Protein AF-A0A7V2WEA7-F1 (afdb_monomer)

Sequence (111 aa):
INCVVFKNKEEKEAQEVARFCRENGLQIRFIHQMNLETGEFSVVDGGEGGDCKNCNRLRLTANGEIRPCLFNDLSYSTKNRPVDEAFQLALQNKPKAGTRSLSGKFYGIGG

Radius of gyration: 16.23 Å; Cα contacts (8 Å, |Δi|>4): 179; chains: 1; bounding box: 39×24×43 Å

Nearest PDB structures (foldseek):
  2yzk-assembly2_D  TM=5.670E-01  e=1.397E+00  Aeropyrum pernix
  8fux-assembly1_A  TM=5.044E-01  e=1.006E+00  Escherichia coli
  8fux-assembly2_B  TM=5.131E-01  e=1.491E+00  Escherichia coli

Structure (mmCIF, N/CA/C/O backbone):
data_AF-A0A7V2WEA7-F1
#
_entry.id   AF-A0A7V2WEA7-F1
#
loop_
_atom_site.group_PDB
_atom_site.id
_atom_site.type_symbol
_atom_site.label_atom_id
_atom_site.label_alt_id
_atom_site.label_comp_id
_atom_site.label_asym_id
_atom_site.label_entity_id
_atom_site.label_seq_id
_atom_site.pdbx_PDB_ins_code
_atom_site.Cartn_x
_atom_site.Cartn_y
_atom_site.Cartn_z
_atom_site.occupancy
_atom_site.B_iso_or_equiv
_atom_site.auth_seq_id
_atom_site.auth_comp_id
_atom_site.auth_asym_id
_atom_site.auth_atom_id
_atom_site.pdbx_PDB_model_num
ATOM 1 N N . ILE A 1 1 ? -17.041 1.310 2.857 1.00 95.12 1 ILE A N 1
ATOM 2 C CA . ILE A 1 1 ? -16.386 2.558 3.306 1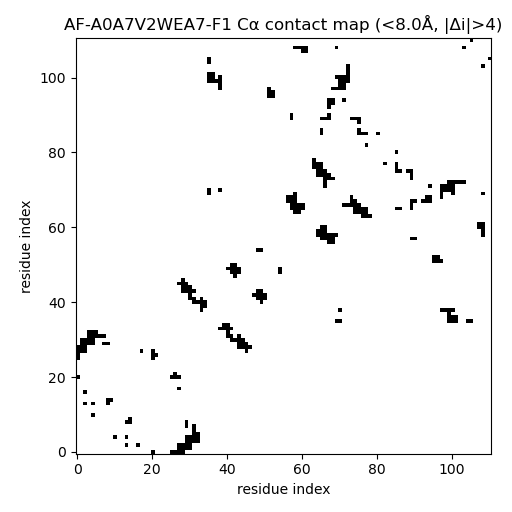.00 95.12 1 ILE A CA 1
ATOM 3 C C . ILE A 1 1 ? -15.004 2.230 3.849 1.00 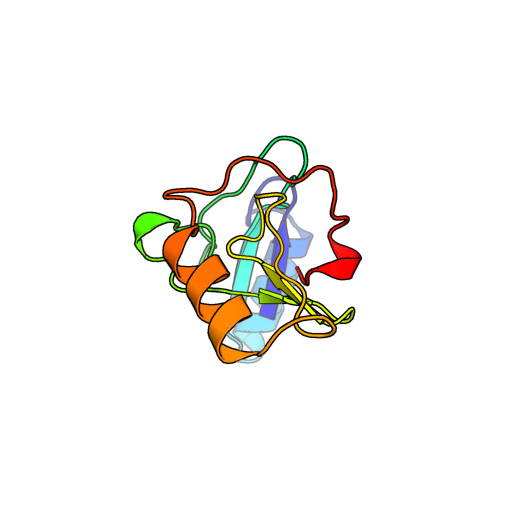95.12 1 ILE A C 1
ATOM 5 O O . ILE A 1 1 ? -14.870 1.262 4.589 1.00 95.12 1 ILE A O 1
ATOM 9 N N . ASN A 1 2 ? -13.992 3.002 3.451 1.00 95.12 2 ASN A N 1
ATOM 10 C CA . ASN A 1 2 ? -12.647 2.957 4.025 1.00 95.12 2 ASN A CA 1
ATOM 11 C C . ASN A 1 2 ? -12.503 4.120 5.001 1.00 95.12 2 ASN A C 1
ATOM 13 O O . ASN A 1 2 ? -12.664 5.265 4.590 1.00 95.12 2 ASN A O 1
ATOM 17 N N . CYS A 1 3 ? -12.217 3.828 6.263 1.00 96.44 3 CYS A N 1
ATOM 18 C CA . CYS A 1 3 ? -11.990 4.827 7.296 1.00 96.44 3 CYS A CA 1
ATOM 19 C C . CYS A 1 3 ? -10.537 4.726 7.755 1.00 96.44 3 CYS A C 1
ATOM 21 O O . CYS A 1 3 ? -10.112 3.671 8.225 1.00 96.44 3 CYS A O 1
ATOM 23 N N . VAL A 1 4 ? -9.768 5.797 7.566 1.00 95.00 4 VAL A N 1
ATOM 24 C CA . VAL A 1 4 ? -8.394 5.855 8.068 1.00 95.00 4 VAL A CA 1
ATOM 25 C C . VAL A 1 4 ? -8.431 6.258 9.538 1.00 95.00 4 VAL A C 1
ATOM 27 O O . VAL A 1 4 ? -9.082 7.243 9.877 1.00 95.00 4 VAL A O 1
ATOM 30 N N . VAL A 1 5 ? -7.744 5.495 10.386 1.00 96.25 5 VAL A N 1
ATOM 31 C CA . VAL A 1 5 ? -7.660 5.710 11.839 1.00 96.25 5 VAL A CA 1
ATOM 32 C C . VAL A 1 5 ? -6.219 5.997 12.246 1.00 96.25 5 VAL A C 1
ATOM 34 O O . VAL A 1 5 ? -5.284 5.463 11.646 1.00 96.25 5 VAL A O 1
ATOM 37 N N . PHE A 1 6 ? -6.025 6.843 13.254 1.00 93.69 6 PHE A N 1
ATOM 38 C CA . PHE A 1 6 ? -4.691 7.262 13.695 1.00 93.69 6 PHE A CA 1
ATOM 39 C C . PHE A 1 6 ? -4.154 6.362 14.803 1.00 93.69 6 PHE A C 1
ATOM 41 O O . PHE A 1 6 ? -2.972 6.029 14.828 1.00 93.69 6 PHE A O 1
ATOM 48 N N . LYS A 1 7 ? -5.029 5.958 15.722 1.00 91.75 7 LYS A N 1
ATOM 49 C CA . LYS A 1 7 ? -4.718 5.061 16.832 1.00 91.75 7 LYS A CA 1
ATOM 50 C C . LYS A 1 7 ? -5.325 3.694 16.580 1.00 91.75 7 LYS A C 1
ATOM 52 O O . LYS A 1 7 ? -4.592 2.708 16.555 1.00 91.75 7 LYS A O 1
ATOM 57 N N . ASN A 1 8 ? -6.644 3.633 16.415 1.00 93.31 8 ASN A N 1
ATOM 58 C CA . ASN A 1 8 ? -7.400 2.392 16.274 1.00 93.31 8 ASN A CA 1
ATOM 59 C C . ASN A 1 8 ? -8.876 2.665 15.938 1.00 93.31 8 ASN A C 1
ATOM 61 O O . ASN A 1 8 ? -9.342 3.801 15.886 1.00 93.31 8 ASN A O 1
ATOM 65 N N . LYS A 1 9 ? -9.642 1.599 15.707 1.00 94.62 9 LYS A N 1
ATOM 66 C CA . LYS A 1 9 ? -11.068 1.694 15.371 1.00 94.62 9 LYS A CA 1
ATOM 67 C C . LYS A 1 9 ? -11.942 2.219 16.513 1.00 94.62 9 LYS A C 1
ATOM 69 O O . LYS A 1 9 ? -13.086 2.578 16.255 1.00 94.62 9 LYS A O 1
ATOM 74 N N . GLU A 1 10 ? -11.463 2.241 17.757 1.00 96.56 10 GLU A N 1
ATOM 75 C CA . GLU A 1 10 ? -12.217 2.697 18.932 1.00 96.56 10 GLU A CA 1
ATOM 76 C C . GLU A 1 10 ? -12.327 4.232 19.032 1.00 96.56 10 GLU A C 1
ATOM 78 O O . GLU A 1 10 ? -13.056 4.739 19.886 1.00 96.56 10 GLU A O 1
ATOM 83 N N . GLU A 1 11 ? -11.650 4.980 18.155 1.00 96.19 11 GLU A N 1
ATOM 84 C CA . GLU A 1 11 ? -11.777 6.437 18.043 1.00 96.19 11 GLU A CA 1
ATOM 85 C C . GLU A 1 11 ? -13.238 6.877 17.838 1.00 96.19 11 GLU A C 1
ATOM 87 O O . GLU A 1 11 ? -14.018 6.227 17.135 1.00 96.19 11 GLU A O 1
ATOM 92 N N . LYS A 1 12 ? -13.621 8.010 18.445 1.00 97.19 12 LYS A N 1
ATOM 93 C CA . LYS A 1 12 ? -15.011 8.488 18.428 1.00 97.19 12 LYS A CA 1
ATOM 94 C C . LYS A 1 12 ? -15.518 8.683 16.997 1.00 97.19 12 LYS A C 1
ATOM 96 O O . LYS A 1 12 ? -16.585 8.162 16.673 1.00 97.19 12 LYS A O 1
ATOM 101 N N . GLU A 1 13 ? -14.763 9.371 16.134 1.00 96.69 13 GLU A N 1
ATOM 102 C CA . GLU A 1 13 ? -15.181 9.569 14.740 1.00 96.69 13 GLU A CA 1
ATOM 103 C C . GLU A 1 13 ? -15.252 8.240 13.971 1.00 96.69 13 GLU A C 1
ATOM 105 O O . GLU A 1 13 ? -16.180 8.021 13.192 1.00 96.69 13 GLU A O 1
ATOM 110 N N . ALA A 1 14 ? -14.329 7.306 14.229 1.00 97.44 14 ALA A N 1
ATOM 111 C CA . ALA A 1 14 ? -14.338 5.985 13.601 1.00 97.44 14 ALA A CA 1
ATOM 112 C C . ALA A 1 14 ? -15.603 5.188 13.970 1.00 97.44 14 ALA A C 1
ATOM 114 O O . ALA A 1 14 ? -16.226 4.564 13.105 1.00 97.44 14 ALA A O 1
ATOM 115 N N . GLN A 1 15 ? -16.040 5.258 15.230 1.00 98.12 15 GLN A N 1
ATOM 116 C CA . GLN A 1 15 ? -17.281 4.631 15.689 1.00 98.12 15 GLN A CA 1
ATOM 117 C C . GLN A 1 15 ? -18.538 5.298 15.116 1.00 98.12 15 GLN A C 1
ATOM 119 O O . GLN A 1 15 ? -19.5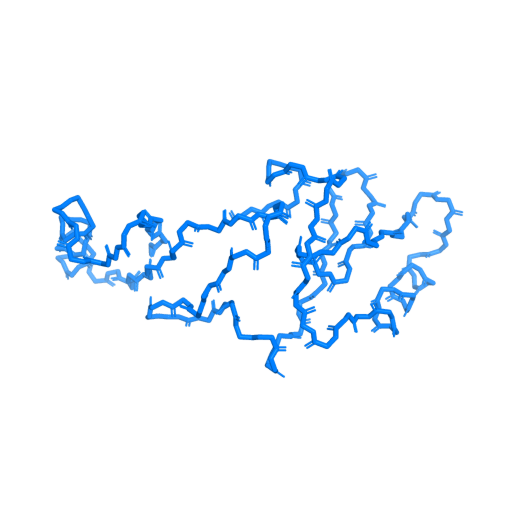21 4.608 14.831 1.00 98.12 15 GLN A O 1
ATOM 124 N N . GLU A 1 16 ? -18.518 6.613 14.892 1.00 98.19 16 GLU A N 1
ATOM 125 C CA . GLU A 1 16 ? -19.607 7.322 14.210 1.00 98.19 16 GLU A CA 1
ATOM 126 C C . GLU A 1 16 ? -19.735 6.876 12.746 1.00 98.19 16 GLU A C 1
ATOM 128 O O . GLU A 1 16 ? -20.841 6.557 12.299 1.00 98.19 16 GLU A O 1
ATOM 133 N N . VAL A 1 17 ? -18.612 6.736 12.030 1.00 97.88 17 VAL A N 1
ATOM 134 C CA . VAL A 1 17 ? -18.585 6.163 10.673 1.00 97.88 17 VAL A CA 1
ATOM 135 C C . VAL A 1 17 ? -19.068 4.710 10.684 1.00 97.88 17 VAL A C 1
ATOM 137 O O . VAL A 1 17 ? -19.830 4.302 9.805 1.00 97.88 17 VAL A O 1
ATOM 140 N N . ALA A 1 18 ? -18.680 3.921 11.690 1.00 97.81 18 ALA A N 1
ATOM 141 C CA . ALA A 1 18 ? -19.134 2.541 11.845 1.00 97.81 18 ALA A CA 1
ATOM 142 C C . ALA A 1 18 ? -20.652 2.456 12.038 1.00 97.81 18 ALA A C 1
ATOM 144 O O . ALA A 1 18 ? -21.305 1.609 11.428 1.00 97.81 18 ALA A O 1
ATOM 145 N N . ARG A 1 19 ? -21.222 3.338 12.871 1.00 98.31 19 ARG A N 1
ATOM 146 C CA . ARG A 1 19 ? -22.671 3.438 13.079 1.00 98.31 19 ARG A CA 1
ATOM 147 C C . ARG A 1 19 ? -23.382 3.782 11.777 1.00 98.31 19 ARG A C 1
ATOM 149 O O . ARG A 1 19 ? -24.280 3.040 11.394 1.00 98.31 19 ARG A O 1
ATOM 156 N N . PHE A 1 20 ? -22.916 4.811 11.068 1.00 98.31 20 PHE A N 1
ATOM 157 C CA . PHE A 1 20 ? -23.455 5.178 9.759 1.00 98.31 20 PHE A CA 1
ATOM 158 C C . PHE A 1 20 ? -23.431 3.990 8.789 1.00 98.31 20 PHE A C 1
ATOM 160 O O . PHE A 1 20 ? -24.421 3.705 8.121 1.00 98.31 20 PHE A O 1
ATOM 167 N N . CYS A 1 21 ? -22.323 3.246 8.742 1.00 98.12 21 CYS A N 1
ATOM 168 C CA . CYS A 1 21 ? -22.215 2.077 7.876 1.00 9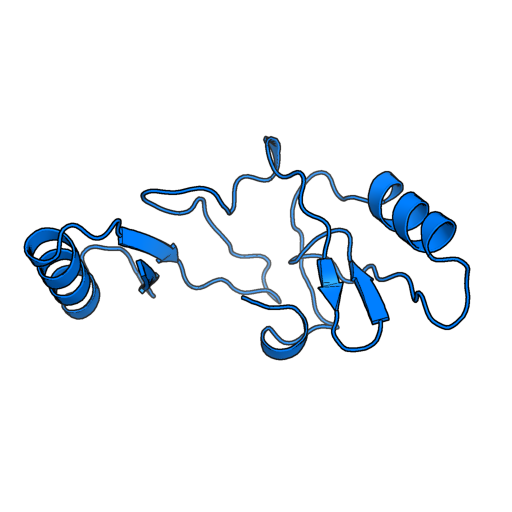8.12 21 CYS A CA 1
ATOM 169 C C . CYS A 1 21 ? -23.223 0.982 8.248 1.00 98.12 21 CYS A C 1
ATOM 171 O O . CYS A 1 21 ? -23.876 0.446 7.357 1.00 98.12 21 CYS A O 1
ATOM 173 N N . ARG A 1 22 ? -23.404 0.682 9.543 1.00 97.69 22 ARG A N 1
ATOM 174 C CA . ARG A 1 22 ? -24.397 -0.305 10.005 1.00 97.69 22 ARG A CA 1
ATOM 175 C C . ARG A 1 22 ? -25.825 0.099 9.644 1.00 97.69 22 ARG A C 1
ATOM 177 O O . ARG A 1 22 ? -26.570 -0.733 9.144 1.00 97.69 22 ARG A O 1
ATOM 184 N N . GLU A 1 23 ? -26.184 1.361 9.865 1.00 98.50 23 GLU A N 1
ATOM 185 C CA . GLU A 1 23 ? -27.523 1.897 9.572 1.00 98.50 23 GLU A CA 1
ATOM 186 C C . GLU A 1 23 ? -27.855 1.872 8.073 1.00 98.50 23 GLU A C 1
ATOM 188 O O . GLU A 1 23 ? -29.019 1.764 7.702 1.00 98.50 23 GLU A O 1
ATOM 193 N N . ASN A 1 24 ? -26.834 1.918 7.213 1.00 98.38 24 ASN A N 1
ATOM 194 C CA . ASN A 1 24 ? -26.984 1.956 5.758 1.00 98.38 24 ASN A CA 1
ATOM 195 C C . ASN A 1 24 ? -26.594 0.637 5.062 1.00 98.38 24 ASN A C 1
ATOM 197 O O . ASN A 1 24 ? -26.484 0.603 3.838 1.00 98.38 24 ASN A O 1
ATOM 201 N N . GLY A 1 25 ? -26.342 -0.445 5.810 1.00 97.75 25 GLY A N 1
ATOM 202 C CA . GLY A 1 25 ? -25.942 -1.739 5.238 1.00 97.75 25 GLY A CA 1
ATOM 203 C C . GLY A 1 25 ? -24.612 -1.706 4.470 1.00 97.75 25 GLY A C 1
ATOM 204 O O . GLY A 1 25 ? -24.401 -2.494 3.551 1.00 97.75 25 GLY A O 1
ATOM 205 N N . LEU A 1 26 ? -23.710 -0.786 4.819 1.00 97.75 26 LEU A N 1
ATOM 206 C CA . LEU A 1 26 ? -22.410 -0.618 4.174 1.00 97.75 26 LEU A CA 1
ATOM 207 C C . LEU A 1 26 ? -21.327 -1.407 4.920 1.00 97.75 26 LEU A C 1
ATOM 209 O O . LEU A 1 26 ? -21.231 -1.365 6.145 1.00 97.75 26 LEU A O 1
ATOM 213 N N . GLN A 1 27 ? -20.430 -2.059 4.178 1.00 96.69 27 GLN A N 1
ATOM 214 C CA . GLN A 1 27 ? -19.228 -2.660 4.759 1.00 96.69 27 GLN A CA 1
ATOM 215 C C . GLN A 1 27 ? -18.255 -1.563 5.209 1.00 96.69 27 GLN A C 1
ATOM 217 O O . GLN A 1 27 ? -17.888 -0.694 4.411 1.00 96.69 27 GLN A O 1
ATOM 222 N N . ILE A 1 28 ? -17.791 -1.621 6.456 1.00 97.38 28 ILE A N 1
ATOM 223 C CA . ILE A 1 28 ? -16.747 -0.738 6.988 1.00 97.38 28 ILE A CA 1
ATOM 224 C C . ILE A 1 28 ? -15.398 -1.461 7.024 1.00 97.38 28 ILE A C 1
ATOM 226 O O . ILE A 1 28 ? -15.329 -2.637 7.375 1.00 97.38 28 ILE A O 1
ATOM 230 N N . ARG A 1 29 ? -14.334 -0.745 6.653 1.00 97.62 29 ARG A N 1
ATOM 231 C CA . ARG A 1 29 ? -12.937 -1.164 6.791 1.00 97.62 29 ARG A CA 1
ATOM 232 C C . ARG A 1 29 ? -12.158 -0.075 7.513 1.00 97.62 29 ARG A C 1
ATOM 234 O O . ARG A 1 29 ? -12.255 1.085 7.100 1.00 97.62 29 ARG A O 1
ATOM 241 N N . PHE A 1 30 ? -11.386 -0.439 8.532 1.00 97.25 30 PHE A N 1
ATOM 242 C CA . PHE A 1 30 ? -10.494 0.495 9.219 1.00 97.25 30 PHE A CA 1
ATOM 243 C C . PHE A 1 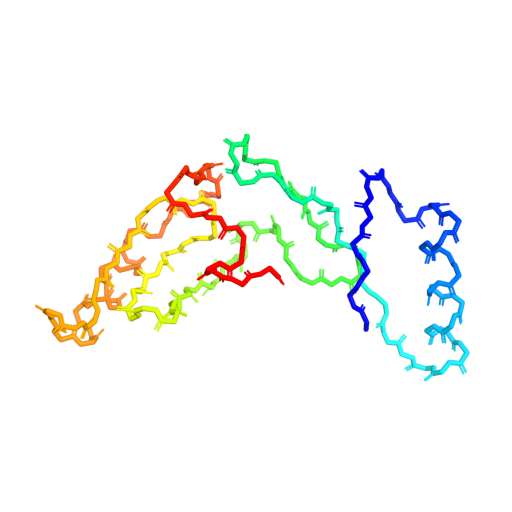30 ? -9.059 0.272 8.767 1.00 97.25 30 PHE A C 1
ATOM 245 O O . PHE A 1 30 ? -8.530 -0.838 8.805 1.00 97.25 30 PHE A O 1
ATOM 252 N N . ILE A 1 31 ? -8.443 1.343 8.290 1.00 95.56 31 ILE A N 1
ATOM 253 C CA . ILE A 1 31 ? -7.081 1.347 7.774 1.00 95.56 31 ILE A CA 1
ATOM 254 C C . ILE A 1 31 ? -6.262 2.186 8.741 1.00 95.56 31 ILE A C 1
ATOM 256 O O . ILE A 1 31 ? -6.491 3.387 8.852 1.00 95.56 31 ILE A O 1
ATOM 260 N N . HIS A 1 32 ? -5.311 1.578 9.443 1.00 94.94 32 HIS A N 1
ATOM 261 C CA . HIS A 1 32 ? -4.371 2.368 10.232 1.00 94.94 32 HIS A CA 1
ATOM 262 C C . HIS A 1 32 ? -3.580 3.284 9.305 1.00 94.94 32 HIS A C 1
ATOM 264 O O . HIS A 1 32 ? -3.144 2.859 8.227 1.00 94.94 32 HIS A O 1
ATOM 270 N N . GLN A 1 33 ? -3.416 4.540 9.716 1.00 93.25 33 GLN A N 1
ATOM 271 C CA . GLN A 1 33 ? -2.622 5.496 8.970 1.00 93.25 33 GLN A CA 1
ATOM 272 C C . GLN A 1 33 ? -1.229 4.912 8.733 1.00 93.25 33 GLN A C 1
ATOM 274 O O . GLN A 1 33 ? -0.510 4.550 9.660 1.00 93.25 33 GLN A O 1
ATOM 279 N N . MET A 1 34 ? -0.875 4.801 7.461 1.00 91.94 34 MET A N 1
ATOM 280 C CA . MET A 1 34 ? 0.402 4.252 7.044 1.00 91.94 34 MET A CA 1
ATOM 281 C C . MET A 1 34 ? 1.462 5.346 6.977 1.00 91.94 34 MET A C 1
ATOM 283 O O . MET A 1 34 ? 1.170 6.473 6.568 1.00 91.94 34 MET A O 1
ATOM 287 N N . ASN A 1 35 ? 2.711 4.978 7.244 1.00 91.25 35 ASN A N 1
ATOM 288 C CA . ASN A 1 35 ? 3.866 5.835 7.026 1.00 91.25 35 ASN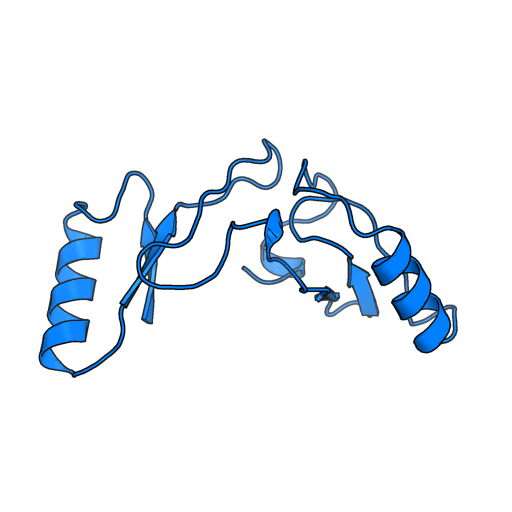 A CA 1
ATOM 289 C C . ASN A 1 35 ? 4.824 5.182 6.020 1.00 91.25 35 ASN A C 1
ATOM 291 O O . ASN A 1 35 ? 5.498 4.197 6.310 1.00 91.25 35 ASN A O 1
ATOM 295 N N . LEU A 1 36 ? 4.876 5.738 4.806 1.00 90.19 36 LEU A N 1
ATOM 296 C CA . LEU A 1 36 ? 5.731 5.243 3.721 1.00 90.19 36 LEU A CA 1
ATOM 297 C C . LEU A 1 36 ? 7.224 5.376 4.037 1.00 90.19 36 LEU A C 1
ATOM 299 O O . LEU A 1 36 ? 8.008 4.526 3.614 1.00 90.19 36 LEU A O 1
ATOM 303 N N . GLU A 1 37 ? 7.608 6.438 4.743 1.00 90.25 37 GLU A N 1
ATOM 304 C CA . GLU A 1 37 ? 9.006 6.767 5.025 1.00 90.25 37 GLU A CA 1
ATOM 305 C C . GLU A 1 37 ? 9.583 5.830 6.086 1.00 90.25 37 GLU A C 1
ATOM 307 O O . GLU A 1 37 ? 10.695 5.321 5.923 1.00 90.25 37 GLU A O 1
ATOM 312 N N . THR A 1 38 ? 8.810 5.556 7.142 1.00 92.69 38 THR A N 1
ATOM 313 C CA . THR A 1 38 ? 9.217 4.631 8.210 1.00 92.69 38 THR A CA 1
ATOM 314 C C . THR A 1 38 ? 8.900 3.172 7.889 1.00 92.69 38 THR A C 1
ATOM 316 O O . THR A 1 38 ? 9.504 2.279 8.479 1.00 92.69 38 THR A O 1
ATOM 319 N N . GLY A 1 39 ? 8.017 2.913 6.919 1.00 92.19 39 GLY A N 1
ATOM 320 C CA . GLY A 1 39 ? 7.596 1.559 6.560 1.00 92.19 39 GLY A CA 1
ATOM 321 C C . GLY A 1 39 ? 6.479 1.004 7.439 1.00 92.19 39 GLY A C 1
ATOM 322 O O . GLY A 1 39 ? 6.248 -0.203 7.447 1.00 92.19 39 GLY A O 1
ATOM 323 N N . GLU A 1 40 ? 5.790 1.859 8.192 1.00 93.44 40 GLU A N 1
ATOM 324 C CA . GLU A 1 40 ? 4.722 1.443 9.095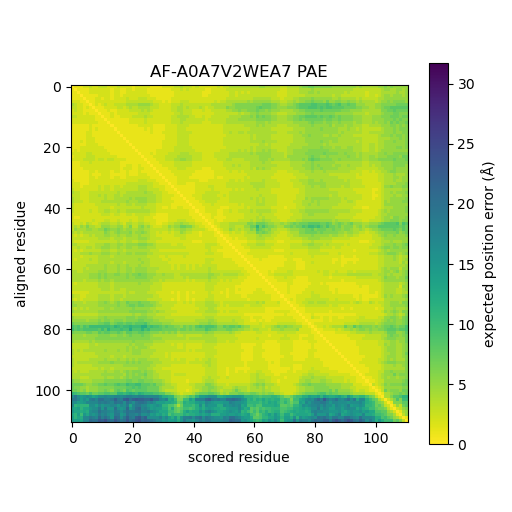 1.00 93.44 40 GLU A CA 1
ATOM 325 C C . GLU A 1 40 ? 3.412 1.226 8.334 1.00 93.44 40 GLU A C 1
ATOM 327 O O . GLU A 1 40 ? 2.864 2.129 7.694 1.00 93.44 40 GLU A O 1
ATOM 332 N N . PHE A 1 41 ? 2.898 0.003 8.425 1.00 94.12 41 PHE A N 1
ATOM 333 C CA . PHE A 1 41 ? 1.576 -0.395 7.964 1.00 94.12 41 PHE A CA 1
ATOM 334 C C . PHE A 1 41 ? 1.111 -1.627 8.741 1.00 94.12 41 PHE A C 1
ATOM 336 O O . PHE A 1 41 ? 1.917 -2.377 9.290 1.00 94.12 41 PHE A O 1
ATOM 343 N N . SER A 1 42 ? -0.195 -1.863 8.752 1.00 94.19 42 SER A N 1
ATOM 344 C CA . SER A 1 42 ? -0.801 -3.035 9.379 1.00 94.19 42 SER A CA 1
ATOM 345 C C . SER A 1 42 ? -1.868 -3.647 8.479 1.00 94.19 42 SER A C 1
ATOM 347 O O . SER A 1 42 ? -2.255 -3.072 7.455 1.00 94.19 42 SER A O 1
ATOM 349 N N . VAL A 1 43 ? -2.311 -4.850 8.846 1.00 95.12 43 VAL A N 1
ATOM 350 C CA . VAL A 1 43 ? -3.433 -5.511 8.179 1.00 95.12 43 VAL A CA 1
ATOM 351 C C . VAL A 1 43 ? -4.702 -4.683 8.382 1.00 95.12 43 VAL A C 1
ATOM 353 O O . VAL A 1 43 ? -4.937 -4.152 9.464 1.00 95.12 43 VAL A O 1
ATOM 356 N N . VAL A 1 44 ? -5.500 -4.550 7.324 1.00 95.25 44 VAL A N 1
ATOM 357 C CA . VAL A 1 44 ? -6.742 -3.768 7.349 1.00 95.25 44 VAL A CA 1
ATOM 358 C C . VAL A 1 44 ? -7.805 -4.489 8.174 1.00 95.25 44 VAL A C 1
ATOM 360 O O . VAL A 1 44 ? -8.148 -5.637 7.898 1.00 95.25 44 VAL A O 1
ATOM 363 N N . ASP A 1 45 ? -8.396 -3.790 9.135 1.00 94.88 45 ASP A N 1
ATOM 364 C CA . ASP A 1 45 ? -9.502 -4.318 9.926 1.00 94.88 45 ASP A CA 1
ATOM 365 C C . ASP A 1 45 ? -10.780 -4.372 9.082 1.00 94.88 45 ASP A C 1
ATOM 367 O O . ASP A 1 45 ? -11.250 -3.357 8.560 1.00 94.88 45 ASP A O 1
ATOM 371 N N . GLY A 1 46 ? -11.373 -5.562 8.966 1.00 92.31 46 GLY A N 1
ATOM 372 C CA . GLY A 1 46 ? -12.604 -5.774 8.197 1.00 92.31 46 GLY A CA 1
ATOM 373 C C . GLY A 1 46 ? -12.400 -5.874 6.680 1.00 92.31 46 GLY A C 1
ATOM 374 O O . GLY A 1 46 ? -13.379 -5.806 5.933 1.00 92.31 46 GLY A O 1
ATOM 375 N N . GLY A 1 47 ? -11.162 -6.042 6.202 1.00 90.25 47 GLY A N 1
ATOM 376 C CA . GLY A 1 47 ? -10.885 -6.244 4.781 1.00 90.25 47 GLY A CA 1
ATOM 377 C C . GLY A 1 47 ? -9.468 -6.722 4.474 1.00 90.25 47 GLY A C 1
ATOM 378 O O . GLY A 1 47 ? -8.752 -7.208 5.339 1.00 90.25 47 GLY A O 1
ATOM 379 N N . GLU A 1 48 ? -9.073 -6.585 3.210 1.00 89.00 48 GLU A N 1
ATOM 380 C CA . GLU A 1 48 ? -7.750 -6.977 2.720 1.00 89.00 48 GLU A CA 1
ATOM 381 C C . GLU A 1 48 ? -6.820 -5.765 2.576 1.00 89.00 48 GLU A C 1
ATOM 383 O O . GLU A 1 48 ? -7.238 -4.668 2.197 1.00 89.00 48 GLU A O 1
ATOM 388 N N . GLY A 1 49 ? -5.531 -5.974 2.833 1.00 90.69 49 GLY A N 1
ATOM 389 C CA . GLY A 1 49 ? -4.498 -4.941 2.763 1.00 90.69 49 GLY A CA 1
ATOM 390 C C . GLY A 1 49 ? -3.495 -5.100 3.899 1.00 90.69 49 GLY A C 1
ATOM 391 O O . GLY A 1 49 ? -3.803 -5.732 4.899 1.00 90.69 49 GLY A O 1
ATOM 392 N N . GLY A 1 50 ? -2.273 -4.595 3.721 1.00 92.00 50 GLY A N 1
ATOM 393 C CA . GLY A 1 50 ? -1.190 -4.732 4.708 1.00 92.00 50 GLY A CA 1
ATOM 394 C C . GLY A 1 50 ? -0.613 -6.144 4.878 1.00 92.00 50 GLY A C 1
ATOM 395 O O . GLY A 1 50 ? 0.485 -6.289 5.397 1.00 92.00 50 GLY A O 1
ATOM 396 N N . ASP A 1 51 ? -1.284 -7.181 4.377 1.00 95.12 51 ASP A N 1
ATOM 397 C CA . ASP A 1 51 ? -0.780 -8.553 4.392 1.00 95.12 51 ASP A CA 1
ATOM 398 C C . ASP A 1 51 ? 0.134 -8.826 3.188 1.00 95.12 51 ASP A C 1
ATOM 400 O O . ASP A 1 51 ? -0.317 -9.124 2.080 1.00 95.12 51 ASP A O 1
ATOM 404 N N . CYS A 1 52 ? 1.446 -8.696 3.398 1.00 95.94 52 CYS A N 1
ATOM 405 C CA . CYS A 1 52 ? 2.436 -8.893 2.340 1.00 95.94 52 CYS A CA 1
ATOM 406 C C . CYS A 1 52 ? 2.500 -10.335 1.828 1.00 95.94 52 CYS A C 1
ATOM 408 O O . CYS A 1 52 ? 2.752 -10.527 0.640 1.00 95.94 52 CYS A O 1
ATOM 410 N N . LYS A 1 53 ? 2.239 -11.333 2.681 1.00 94.75 53 LYS A N 1
ATOM 411 C CA . LYS A 1 53 ? 2.334 -12.753 2.309 1.00 94.75 53 LYS A CA 1
ATOM 412 C C . LYS A 1 53 ? 1.332 -13.111 1.212 1.00 94.75 53 LYS A C 1
ATOM 414 O O . LYS A 1 53 ? 1.647 -13.911 0.338 1.00 94.75 53 LYS A O 1
ATOM 419 N N . ASN A 1 54 ? 0.158 -12.487 1.254 1.00 94.56 54 ASN A N 1
ATOM 420 C CA . ASN A 1 54 ? -0.921 -12.696 0.293 1.00 94.56 54 ASN A CA 1
ATOM 421 C C . ASN A 1 54 ? -1.034 -11.556 -0.741 1.00 94.56 54 ASN A C 1
ATOM 423 O O . ASN A 1 54 ? -1.934 -11.551 -1.578 1.00 94.56 54 ASN A O 1
ATOM 427 N N . CYS A 1 55 ? -0.130 -10.570 -0.716 1.00 95.38 55 CYS A N 1
ATOM 428 C CA . CYS A 1 55 ? -0.210 -9.402 -1.589 1.00 95.38 55 CYS A CA 1
ATOM 429 C C . CYS A 1 55 ? 0.223 -9.730 -3.025 1.00 95.38 55 CYS A C 1
ATOM 431 O O . CYS A 1 55 ? 1.405 -9.902 -3.309 1.00 95.38 55 CYS A O 1
ATOM 433 N N . ASN A 1 56 ? -0.721 -9.672 -3.963 1.00 94.44 56 ASN A N 1
ATOM 434 C CA . ASN A 1 56 ? -0.511 -9.847 -5.407 1.00 94.44 56 ASN A CA 1
ATOM 435 C C . ASN A 1 56 ? -0.556 -8.524 -6.204 1.00 94.44 56 ASN A C 1
ATOM 437 O O . ASN A 1 56 ? -0.627 -8.529 -7.429 1.00 94.44 56 ASN A O 1
ATOM 441 N N . ARG A 1 57 ? -0.527 -7.370 -5.524 1.00 94.62 57 ARG A N 1
ATOM 442 C CA . ARG A 1 57 ? -0.720 -6.056 -6.160 1.00 94.62 57 ARG A CA 1
ATOM 443 C C . ARG A 1 57 ? 0.559 -5.522 -6.808 1.00 94.62 57 ARG A C 1
ATOM 445 O O . ARG A 1 57 ? 1.591 -5.446 -6.142 1.00 94.62 57 ARG A O 1
ATOM 452 N N . LEU A 1 58 ? 0.448 -5.072 -8.054 1.00 95.56 58 LEU A N 1
ATOM 453 C CA . LEU A 1 58 ? 1.360 -4.135 -8.722 1.00 95.56 58 LEU A CA 1
ATOM 454 C C . LEU A 1 58 ? 0.592 -2.828 -8.971 1.00 95.56 58 LEU A C 1
ATOM 456 O O . LEU A 1 58 ? -0.640 -2.832 -8.991 1.00 95.56 58 LEU A O 1
ATOM 460 N N . ARG A 1 59 ? 1.290 -1.700 -9.112 1.00 93.31 59 ARG A N 1
ATOM 461 C CA . ARG A 1 59 ? 0.659 -0.376 -9.234 1.00 93.31 59 ARG A CA 1
ATOM 462 C C . ARG A 1 59 ? 1.168 0.348 -10.467 1.00 93.31 59 ARG A C 1
ATOM 464 O O . ARG A 1 59 ? 2.362 0.583 -10.554 1.00 93.31 59 ARG A O 1
ATOM 471 N N . LEU A 1 60 ? 0.277 0.745 -11.368 1.00 92.94 60 LEU A N 1
ATOM 472 C CA . LEU A 1 60 ? 0.596 1.696 -12.431 1.00 92.94 60 LEU A CA 1
ATOM 473 C C . LEU A 1 60 ? 0.315 3.112 -11.918 1.00 92.94 60 LEU A C 1
ATOM 475 O O . LEU A 1 60 ? -0.804 3.415 -11.507 1.00 92.94 60 LEU A O 1
ATOM 479 N N . THR A 1 61 ? 1.330 3.965 -11.900 1.00 90.12 61 THR A N 1
ATOM 480 C CA . THR A 1 61 ? 1.211 5.362 -11.475 1.00 90.12 61 THR A CA 1
ATOM 481 C C . THR A 1 61 ? 0.698 6.247 -12.614 1.00 90.12 61 THR A C 1
ATOM 483 O O . THR A 1 61 ? 0.827 5.920 -13.794 1.00 90.12 61 THR A O 1
ATOM 486 N N . ALA A 1 62 ? 0.179 7.432 -12.276 1.00 88.94 62 ALA A N 1
ATOM 487 C CA . ALA A 1 62 ? -0.329 8.390 -13.264 1.00 88.94 62 ALA A CA 1
ATOM 488 C C . ALA A 1 62 ? 0.748 8.904 -14.242 1.00 88.94 62 ALA A C 1
ATOM 490 O O . ALA A 1 62 ? 0.435 9.301 -15.362 1.00 88.94 62 ALA A O 1
ATOM 491 N N . ASN A 1 63 ? 2.027 8.884 -13.850 1.00 88.81 63 ASN A N 1
ATOM 492 C CA . ASN A 1 63 ? 3.140 9.241 -14.731 1.00 88.81 63 ASN A CA 1
ATOM 493 C C . ASN A 1 63 ? 3.632 8.077 -15.611 1.00 88.81 63 ASN A C 1
ATOM 495 O O . ASN A 1 63 ? 4.570 8.293 -16.379 1.00 88.81 63 ASN A O 1
ATOM 499 N N . GLY A 1 64 ? 2.977 6.911 -15.573 1.00 92.38 64 GLY A N 1
ATOM 500 C CA . GLY A 1 64 ? 3.296 5.763 -16.424 1.00 92.38 64 GLY A CA 1
ATOM 501 C C . GLY A 1 64 ? 4.448 4.914 -15.895 1.00 92.38 64 GLY A C 1
ATOM 502 O O . GLY A 1 64 ? 5.266 4.454 -16.681 1.00 92.38 64 GLY A O 1
ATOM 503 N N . GLU A 1 65 ? 4.547 4.732 -14.579 1.00 93.56 65 GLU A N 1
ATOM 504 C CA . GLU A 1 65 ? 5.535 3.854 -13.948 1.00 93.56 65 GLU A CA 1
ATOM 505 C C . GLU A 1 65 ? 4.829 2.667 -13.284 1.00 93.56 65 GLU A C 1
ATOM 507 O O . GLU A 1 65 ? 3.854 2.842 -12.551 1.00 93.56 65 GLU A O 1
ATOM 512 N N . ILE A 1 66 ? 5.326 1.450 -13.491 1.00 95.50 66 ILE A N 1
ATOM 513 C CA . ILE A 1 66 ? 4.853 0.268 -12.766 1.00 95.50 66 ILE A CA 1
ATOM 514 C C . ILE A 1 66 ? 5.699 0.101 -11.505 1.00 95.50 66 ILE A C 1
ATOM 516 O O . ILE A 1 66 ? 6.910 -0.103 -11.576 1.00 95.50 66 ILE A O 1
ATOM 520 N N . ARG A 1 67 ? 5.059 0.166 -10.336 1.00 94.69 67 ARG A N 1
ATOM 521 C CA . ARG A 1 67 ? 5.665 -0.081 -9.025 1.00 94.69 67 ARG A CA 1
ATOM 522 C C . ARG A 1 67 ? 5.298 -1.475 -8.503 1.00 94.69 67 ARG A C 1
ATOM 524 O O . ARG A 1 67 ? 4.111 -1.823 -8.469 1.00 94.69 67 ARG A O 1
ATOM 531 N N . PRO A 1 68 ? 6.278 -2.256 -8.015 1.00 96.06 68 PRO A N 1
ATOM 532 C CA . PRO A 1 68 ? 6.039 -3.582 -7.455 1.00 96.06 68 PRO A CA 1
ATOM 533 C C . PRO A 1 68 ? 5.351 -3.586 -6.085 1.00 96.06 68 PRO A C 1
ATOM 535 O O . PRO A 1 68 ? 4.740 -4.577 -5.670 1.00 96.06 68 PRO A O 1
ATOM 538 N N . CYS A 1 69 ? 5.494 -2.493 -5.339 1.00 94.81 69 CYS A N 1
ATOM 539 C CA . CYS A 1 69 ? 4.987 -2.348 -3.985 1.00 94.81 69 CYS A CA 1
ATOM 540 C C . CYS A 1 69 ? 4.702 -0.871 -3.690 1.00 94.81 69 CYS A C 1
ATOM 542 O O . CYS A 1 69 ? 5.320 0.017 -4.273 1.00 94.81 69 CYS A O 1
ATOM 544 N N . LEU A 1 70 ? 3.767 -0.618 -2.770 1.00 93.06 70 LEU A N 1
ATOM 545 C CA . LEU A 1 70 ? 3.523 0.723 -2.231 1.00 93.06 70 LEU A CA 1
ATOM 546 C C . LEU A 1 70 ? 4.713 1.206 -1.376 1.00 93.06 70 LEU A C 1
ATOM 548 O O . LEU A 1 70 ? 5.102 2.362 -1.465 1.00 93.06 70 LEU A O 1
ATOM 552 N N . PHE A 1 71 ? 5.316 0.304 -0.597 1.00 93.56 71 PHE A N 1
ATOM 553 C CA . PHE A 1 71 ? 6.400 0.579 0.357 1.00 93.56 71 PHE A CA 1
ATOM 554 C C . PHE A 1 71 ? 7.770 0.190 -0.204 1.00 93.56 71 PHE A C 1
ATOM 556 O O . PHE A 1 71 ? 8.529 -0.538 0.431 1.00 93.56 71 PHE A O 1
ATOM 563 N N . ASN A 1 72 ? 8.059 0.573 -1.442 1.00 91.44 72 ASN A N 1
ATOM 564 C CA . ASN A 1 72 ? 9.367 0.356 -2.052 1.00 91.44 72 ASN A CA 1
ATOM 565 C C . ASN A 1 72 ? 9.573 1.336 -3.211 1.00 91.44 72 ASN A C 1
ATOM 567 O O . ASN A 1 72 ? 8.624 1.581 -3.952 1.00 91.44 72 ASN A O 1
ATOM 571 N N . ASP A 1 73 ? 10.786 1.861 -3.390 1.00 92.06 73 ASP A N 1
ATOM 572 C CA . ASP A 1 73 ? 11.112 2.885 -4.399 1.00 92.06 73 ASP A CA 1
ATOM 573 C C . ASP A 1 73 ? 11.298 2.374 -5.837 1.00 92.06 73 ASP A C 1
ATOM 575 O O . ASP A 1 73 ? 11.410 3.178 -6.763 1.00 92.06 73 ASP A O 1
ATOM 579 N N . LEU A 1 74 ? 11.291 1.058 -6.060 1.00 94.25 74 LEU A N 1
ATOM 580 C CA . LEU A 1 74 ? 11.382 0.504 -7.407 1.00 94.25 74 LEU A CA 1
ATOM 581 C C . LEU A 1 74 ? 10.207 0.976 -8.271 1.00 94.25 74 LEU A C 1
ATOM 583 O O . LEU A 1 74 ? 9.045 0.995 -7.852 1.00 94.25 74 LEU A O 1
ATOM 587 N N . SER A 1 75 ? 10.533 1.348 -9.501 1.00 94.31 75 SER A N 1
ATOM 588 C CA . SER A 1 75 ? 9.593 1.786 -10.524 1.00 94.31 75 SER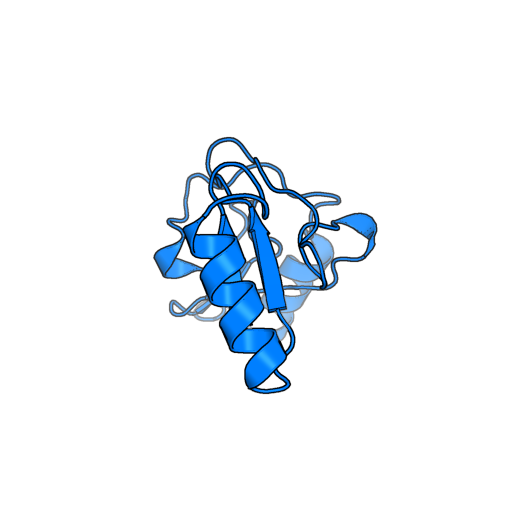 A CA 1
ATOM 589 C C . SER A 1 75 ? 10.162 1.478 -11.904 1.00 94.31 75 SER A C 1
ATOM 591 O O . SER A 1 75 ? 11.377 1.515 -12.110 1.00 94.31 75 SER A O 1
ATOM 593 N N . TYR A 1 76 ? 9.278 1.122 -12.831 1.00 95.94 76 TYR A N 1
ATOM 594 C CA . TYR A 1 76 ? 9.638 0.770 -14.199 1.00 95.94 76 TYR A CA 1
ATOM 595 C C . TYR A 1 76 ? 8.737 1.519 -15.175 1.00 95.94 76 TYR A C 1
ATOM 597 O O . TYR A 1 76 ? 7.531 1.270 -15.232 1.00 95.94 76 TYR A O 1
ATOM 605 N N . SER A 1 77 ? 9.330 2.429 -15.942 1.00 95.94 77 SER A N 1
ATOM 606 C CA . SER A 1 77 ? 8.591 3.279 -16.874 1.00 95.94 77 SER A CA 1
ATOM 607 C C . SER A 1 77 ? 7.936 2.459 -17.967 1.00 95.94 77 SER A C 1
ATOM 609 O O . SER A 1 77 ? 8.552 1.527 -18.454 1.00 95.94 77 SER A O 1
ATOM 611 N N . THR A 1 78 ? 6.738 2.823 -18.409 1.00 96.50 78 THR A N 1
ATOM 612 C CA . THR A 1 78 ? 6.082 2.258 -19.601 1.00 96.50 78 THR A CA 1
ATOM 613 C C . THR A 1 78 ? 6.209 3.172 -20.818 1.00 96.50 78 THR A C 1
ATOM 615 O O . THR A 1 78 ? 5.716 2.847 -21.891 1.00 96.50 78 THR A O 1
ATOM 618 N N . LYS A 1 79 ? 6.819 4.353 -20.657 1.00 94.75 79 LYS A N 1
ATOM 619 C CA . LYS A 1 79 ? 6.987 5.343 -21.735 1.00 94.75 79 LYS A CA 1
ATOM 620 C C . LYS A 1 79 ? 8.227 5.079 -22.582 1.00 94.75 79 LYS A C 1
ATOM 622 O O . LYS A 1 79 ? 8.220 5.339 -23.777 1.00 94.75 79 LYS A O 1
ATOM 627 N N . ASN A 1 80 ? 9.274 4.554 -21.948 1.00 93.81 80 ASN A N 1
ATOM 628 C CA . ASN A 1 80 ? 10.589 4.359 -22.561 1.00 93.81 80 ASN A CA 1
ATOM 629 C C . ASN A 1 80 ? 10.914 2.878 -22.825 1.00 93.81 80 ASN A C 1
ATOM 631 O O . ASN A 1 80 ? 12.057 2.556 -23.136 1.00 93.81 80 ASN A O 1
ATOM 635 N N . ARG A 1 81 ? 9.947 1.972 -22.638 1.00 94.38 81 ARG A N 1
ATOM 636 C CA . ARG A 1 81 ? 10.080 0.524 -22.878 1.00 94.38 81 ARG A CA 1
ATOM 637 C C . ARG A 1 81 ? 8.705 -0.109 -23.133 1.00 94.38 81 ARG A C 1
ATOM 639 O O . ARG A 1 81 ? 7.699 0.493 -22.744 1.00 94.38 81 ARG A O 1
ATOM 646 N N . PRO A 1 82 ? 8.650 -1.315 -23.721 1.00 96.88 82 PRO A N 1
ATOM 647 C CA . PRO A 1 82 ? 7.420 -2.087 -23.855 1.00 96.88 82 PRO A CA 1
ATOM 648 C C . PRO A 1 82 ? 6.722 -2.346 -22.510 1.00 96.88 82 PRO A C 1
ATOM 650 O O . PRO A 1 82 ? 7.358 -2.535 -21.470 1.00 96.88 82 PRO A O 1
ATOM 653 N N . VAL A 1 83 ? 5.388 -2.345 -22.524 1.00 96.94 83 VAL A N 1
ATOM 654 C CA . VAL A 1 83 ? 4.566 -2.494 -21.309 1.00 96.94 83 VAL A CA 1
ATOM 655 C C . VAL A 1 83 ? 4.763 -3.865 -20.660 1.00 96.94 83 VAL A C 1
ATOM 657 O O . VAL A 1 83 ? 4.830 -3.963 -19.435 1.00 96.94 83 VAL A O 1
ATOM 660 N N . ASP A 1 84 ? 4.869 -4.914 -21.471 1.00 97.81 84 ASP A N 1
ATOM 661 C CA . ASP A 1 84 ? 5.132 -6.283 -21.034 1.00 97.81 84 ASP A CA 1
ATOM 662 C C . ASP A 1 84 ? 6.487 -6.395 -20.330 1.00 97.81 84 ASP A C 1
ATOM 664 O O . ASP A 1 84 ? 6.568 -6.988 -19.255 1.00 97.81 84 ASP A O 1
ATOM 668 N N . GLU A 1 85 ? 7.523 -5.743 -20.857 1.00 98.06 85 GLU A N 1
ATOM 669 C CA . GLU A 1 85 ? 8.840 -5.694 -20.221 1.00 98.06 85 GLU A CA 1
ATOM 670 C C . GLU A 1 85 ? 8.782 -4.990 -18.854 1.00 98.06 85 GLU A C 1
ATOM 672 O O . GLU A 1 85 ? 9.261 -5.525 -17.850 1.00 98.06 85 GLU A O 1
ATOM 677 N N . ALA A 1 86 ? 8.146 -3.814 -18.780 1.00 97.75 86 ALA A N 1
ATOM 678 C CA . ALA A 1 86 ? 7.971 -3.080 -17.523 1.00 97.75 86 ALA A CA 1
ATOM 679 C C . ALA A 1 86 ? 7.204 -3.907 -16.476 1.00 97.75 86 ALA A C 1
ATOM 681 O O . ALA A 1 86 ? 7.559 -3.922 -15.294 1.00 97.75 86 ALA A O 1
ATOM 682 N N . PHE A 1 87 ? 6.166 -4.623 -16.917 1.00 97.88 87 PHE A N 1
ATOM 683 C CA . PHE A 1 87 ? 5.370 -5.498 -16.067 1.00 97.88 87 PHE A CA 1
ATOM 684 C C . PHE A 1 87 ? 6.191 -6.676 -15.535 1.00 97.88 87 PHE A C 1
ATOM 686 O O . PHE A 1 87 ? 6.168 -6.935 -14.331 1.00 97.88 87 PHE A O 1
ATOM 693 N N . GLN A 1 88 ? 6.943 -7.366 -16.399 1.00 98.31 88 GLN A N 1
ATOM 694 C CA . GLN A 1 88 ? 7.782 -8.498 -15.993 1.00 98.31 88 GLN A CA 1
ATOM 695 C C . GLN A 1 88 ? 8.858 -8.071 -14.997 1.00 98.31 88 GLN A C 1
ATOM 697 O O . GLN A 1 88 ? 9.055 -8.740 -13.983 1.00 98.31 88 GLN A O 1
ATOM 702 N N . LEU A 1 89 ? 9.496 -6.920 -15.222 1.00 97.94 89 LEU A N 1
ATOM 703 C CA . LEU A 1 89 ? 10.473 -6.370 -14.286 1.00 97.94 89 LEU A CA 1
ATOM 704 C C . LEU A 1 89 ? 9.848 -6.067 -12.921 1.00 97.94 89 LEU A C 1
ATOM 706 O O . LEU A 1 89 ? 10.423 -6.437 -11.896 1.00 97.94 89 LEU A O 1
ATOM 710 N N . ALA A 1 90 ? 8.658 -5.460 -12.887 1.00 97.62 90 ALA A N 1
ATOM 711 C CA . ALA A 1 90 ? 7.945 -5.212 -11.637 1.00 97.62 90 ALA A CA 1
ATOM 712 C C . ALA A 1 90 ? 7.550 -6.515 -10.924 1.00 97.62 90 ALA A C 1
ATOM 714 O O . ALA A 1 90 ? 7.689 -6.618 -9.707 1.00 97.62 90 ALA A O 1
ATOM 715 N N . LEU A 1 91 ? 7.087 -7.524 -11.663 1.00 97.56 91 LEU A N 1
ATOM 716 C CA . LEU A 1 91 ? 6.709 -8.815 -11.095 1.00 97.56 91 LEU A CA 1
ATOM 717 C C . LEU A 1 91 ? 7.916 -9.538 -10.480 1.00 97.56 91 LEU A C 1
ATOM 719 O O . LEU A 1 91 ? 7.851 -9.977 -9.333 1.00 97.56 91 LEU A O 1
ATOM 723 N N . GLN A 1 92 ? 9.025 -9.622 -11.217 1.00 97.56 92 GLN A N 1
ATOM 724 C CA . GLN A 1 92 ? 10.245 -10.313 -10.787 1.00 97.56 92 GLN A CA 1
ATOM 725 C C . GLN A 1 92 ? 10.933 -9.617 -9.608 1.00 97.56 92 GLN A C 1
ATOM 727 O O . GLN A 1 92 ? 11.516 -10.280 -8.755 1.00 97.56 92 GLN A O 1
ATOM 732 N N . ASN A 1 93 ? 10.836 -8.288 -9.532 1.00 97.19 93 ASN A N 1
ATOM 733 C CA . ASN A 1 93 ? 11.425 -7.493 -8.455 1.00 97.19 93 ASN A CA 1
ATOM 734 C C . ASN A 1 93 ? 10.418 -7.145 -7.350 1.00 97.19 93 ASN A C 1
ATOM 736 O O . ASN A 1 93 ? 10.647 -6.227 -6.557 1.00 97.19 93 ASN A O 1
ATOM 740 N N . LYS A 1 94 ? 9.292 -7.867 -7.268 1.00 97.25 94 LYS A N 1
ATOM 741 C CA . LYS A 1 94 ? 8.337 -7.690 -6.178 1.00 97.25 94 LYS A CA 1
ATOM 742 C C . LYS A 1 94 ? 8.986 -8.067 -4.843 1.00 97.25 94 LYS A C 1
ATOM 744 O O . LYS A 1 94 ? 9.361 -9.226 -4.658 1.00 97.25 94 LYS A O 1
ATOM 749 N N . PRO A 1 95 ? 9.120 -7.127 -3.887 1.00 95.88 95 PRO A N 1
ATOM 750 C CA . PRO A 1 95 ? 9.751 -7.445 -2.619 1.00 95.88 95 PRO A CA 1
ATOM 751 C C . PRO A 1 95 ? 8.857 -8.392 -1.812 1.00 95.88 95 PRO A C 1
ATOM 753 O O . PRO A 1 95 ? 7.629 -8.308 -1.875 1.00 95.88 95 PRO A O 1
ATOM 756 N N . LYS A 1 96 ? 9.479 -9.264 -1.007 1.00 95.12 96 LYS A N 1
ATOM 757 C CA . LYS A 1 96 ? 8.764 -10.210 -0.128 1.00 95.12 96 LYS A CA 1
ATOM 758 C C . LYS A 1 96 ? 7.843 -9.507 0.877 1.00 95.12 96 LYS A C 1
ATOM 760 O O . LYS A 1 96 ? 6.823 -10.063 1.267 1.00 95.12 96 LYS A O 1
ATOM 765 N N . ALA A 1 97 ? 8.210 -8.297 1.293 1.00 96.06 97 ALA A N 1
ATOM 766 C CA . ALA A 1 97 ? 7.412 -7.433 2.149 1.00 96.06 97 ALA A CA 1
ATOM 767 C C . ALA A 1 97 ? 7.670 -5.961 1.811 1.00 96.06 97 ALA A C 1
ATOM 769 O O . ALA A 1 97 ? 8.702 -5.622 1.228 1.00 96.06 97 ALA A O 1
ATOM 770 N N . GLY A 1 98 ? 6.725 -5.091 2.171 1.00 93.06 98 GLY A N 1
ATOM 771 C CA . GLY A 1 98 ? 6.949 -3.649 2.155 1.00 93.06 98 GLY A CA 1
ATOM 772 C C . GLY A 1 98 ? 8.151 -3.277 3.022 1.00 93.06 98 GLY A C 1
ATOM 773 O O . GLY A 1 98 ? 8.325 -3.836 4.100 1.00 93.06 98 GLY A O 1
ATOM 774 N N . THR A 1 99 ? 8.989 -2.369 2.529 1.00 91.94 99 THR A N 1
ATOM 775 C CA . THR A 1 99 ? 10.124 -1.818 3.271 1.00 91.94 99 THR A CA 1
ATOM 776 C C . THR A 1 99 ? 9.853 -0.351 3.578 1.00 91.94 99 THR A C 1
ATOM 778 O O . THR A 1 99 ? 9.167 -0.051 4.541 1.00 91.94 99 THR A O 1
ATOM 781 N N . ARG A 1 100 ? 10.334 0.564 2.744 1.00 91.50 100 ARG A N 1
ATOM 782 C CA . ARG A 1 100 ? 10.122 2.010 2.843 1.00 91.50 100 ARG A CA 1
ATOM 783 C C . ARG A 1 100 ? 10.118 2.616 1.446 1.00 91.50 100 ARG A C 1
ATOM 785 O O . ARG A 1 100 ? 10.713 2.052 0.528 1.00 91.50 100 ARG A O 1
ATOM 792 N N . SER A 1 101 ? 9.453 3.750 1.286 1.00 88.69 101 SER A N 1
ATOM 793 C CA . SER A 1 101 ? 9.405 4.509 0.036 1.00 88.69 101 SER A CA 1
ATOM 794 C C . SER A 1 101 ? 9.710 5.974 0.323 1.00 88.69 101 SER A C 1
ATOM 796 O O . SER A 1 101 ? 8.901 6.655 0.948 1.00 88.69 101 SER A O 1
ATOM 798 N N . LEU A 1 102 ? 10.854 6.459 -0.161 1.00 85.56 102 LEU A N 1
ATOM 799 C CA . LEU A 1 102 ? 11.310 7.846 0.003 1.00 85.56 102 LEU A CA 1
ATOM 800 C C . LEU A 1 102 ? 11.041 8.702 -1.241 1.00 85.56 102 LEU A C 1
ATOM 802 O O . LEU A 1 102 ? 10.933 9.922 -1.162 1.00 85.56 102 LEU A O 1
ATOM 806 N N . SER A 1 103 ? 10.915 8.067 -2.405 1.00 72.38 103 SER A N 1
ATOM 807 C CA . SER A 1 103 ? 10.763 8.735 -3.705 1.00 72.38 103 SER A CA 1
ATOM 808 C C . SER A 1 103 ? 9.308 9.065 -4.060 1.00 72.38 103 SER A C 1
ATOM 810 O O . SER A 1 103 ? 9.023 9.608 -5.126 1.00 72.38 103 SER A O 1
ATOM 812 N N . GLY A 1 104 ? 8.359 8.718 -3.186 1.00 62.75 104 GLY A N 1
ATOM 813 C CA . GLY A 1 104 ? 6.938 8.705 -3.498 1.00 62.75 104 GLY A CA 1
ATOM 814 C C . GLY A 1 104 ? 6.066 9.233 -2.370 1.00 62.75 104 GLY A C 1
ATOM 815 O O . GLY A 1 104 ? 5.879 8.545 -1.374 1.00 62.75 104 GLY A O 1
ATOM 816 N N . LYS A 1 105 ? 5.477 10.421 -2.548 1.00 62.28 105 LYS A N 1
ATOM 817 C CA . LYS A 1 105 ? 4.414 10.909 -1.654 1.00 62.28 105 LYS A CA 1
ATOM 818 C C . LYS A 1 105 ? 3.117 10.141 -1.932 1.00 62.28 105 LYS A C 1
ATOM 820 O O . LYS A 1 105 ? 2.813 9.856 -3.091 1.00 62.28 105 LYS A O 1
ATOM 825 N N . PHE A 1 1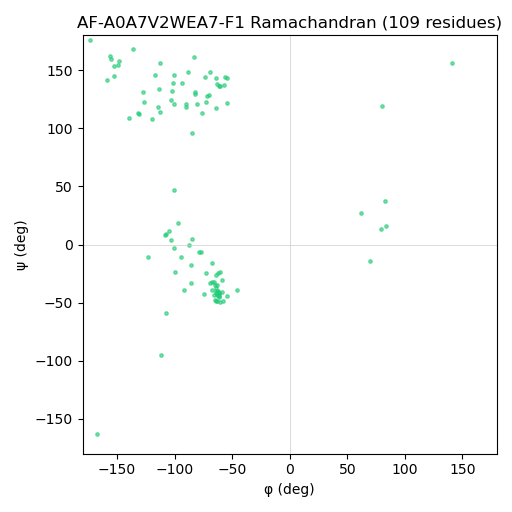06 ? 2.330 9.868 -0.886 1.00 62.09 106 PHE A N 1
ATOM 826 C CA . PHE A 1 106 ? 1.067 9.104 -0.947 1.00 62.09 106 PHE A CA 1
ATOM 827 C C . PHE A 1 106 ? 0.145 9.531 -2.110 1.00 62.09 106 PHE A C 1
ATOM 829 O O . PHE A 1 106 ? -0.421 8.688 -2.806 1.00 62.09 106 PHE A O 1
ATOM 836 N N . TYR A 1 107 ? 0.076 10.838 -2.383 1.00 60.84 107 TYR A N 1
ATOM 837 C CA . TYR A 1 107 ? -0.749 11.441 -3.436 1.00 60.84 107 TYR A CA 1
ATOM 838 C C . TYR A 1 107 ? -0.429 10.966 -4.868 1.00 60.84 107 TYR A C 1
ATOM 840 O O . TYR A 1 107 ? -1.296 11.038 -5.731 1.00 60.84 107 TYR A O 1
ATOM 848 N N . GLY A 1 108 ? 0.788 10.476 -5.143 1.00 59.22 108 GLY A N 1
ATOM 849 C CA . GLY A 1 108 ? 1.211 10.064 -6.492 1.00 59.22 108 GLY A CA 1
ATOM 850 C C . GLY A 1 108 ? 1.034 8.575 -6.815 1.00 59.22 108 GLY A C 1
ATOM 851 O O . GLY A 1 108 ? 1.208 8.175 -7.965 1.00 59.22 108 GLY A O 1
ATOM 852 N N . ILE A 1 109 ? 0.737 7.742 -5.811 1.00 60.47 109 ILE A N 1
ATOM 853 C CA . ILE A 1 109 ? 0.778 6.266 -5.919 1.00 60.47 109 ILE A CA 1
ATOM 854 C C . ILE A 1 109 ? -0.575 5.630 -5.550 1.00 60.47 109 ILE A C 1
ATOM 856 O O . ILE A 1 109 ? -0.798 4.443 -5.808 1.00 60.47 109 ILE A O 1
ATOM 860 N N . GLY A 1 110 ? -1.490 6.432 -4.994 1.00 54.97 110 GLY A N 1
ATOM 861 C CA . GLY A 1 110 ? -2.806 6.015 -4.521 1.00 54.97 110 GLY A CA 1
ATOM 862 C C . GLY A 1 110 ? -2.722 5.354 -3.146 1.00 54.97 110 GLY A C 1
ATOM 863 O O . GLY A 1 110 ? -2.069 4.321 -2.985 1.00 54.97 110 GLY A O 1
ATOM 864 N N . GLY A 1 111 ? -3.386 5.944 -2.157 1.00 47.22 111 GLY A N 1
ATOM 865 C CA . GLY A 1 111 ? -3.663 5.337 -0.855 1.00 47.22 111 GLY A CA 1
ATOM 866 C C . GLY A 1 111 ? -5.107 4.908 -0.777 1.00 47.22 111 GLY A C 1
ATOM 867 O O . GLY A 1 111 ? -5.952 5.778 -1.070 1.00 47.22 111 GLY A O 1
#

Foldseek 3Di:
DEAEDAPDCVDPVSVVVVVVCVVVVHQYKYWYDADQAQQDGDAIRRDGDQPLQPDPDWFQWPQAWIALDPNDADTFHCVVDPPVVRVVVSNVPNDSHRDHHPPDDCVGTDD

Mean predicted aligned error: 4.1 Å

Solvent-accessible surface area (backbone atoms only — not comparable to full-atom values): 6443 Å² total; per-residue (Å²): 87,83,43,78,26,88,87,48,69,85,39,70,69,48,44,52,53,47,49,53,23,62,80,67,78,43,64,57,28,40,35,62,66,61,36,44,69,84,37,46,70,53,63,28,46,77,57,85,48,64,49,44,91,78,58,84,65,69,42,79,31,89,89,41,28,30,20,29,44,88,25,35,68,62,66,27,51,45,84,88,43,58,58,68,58,22,47,51,52,25,62,76,62,40,65,79,50,72,48,37,15,84,86,57,61,62,89,63,67,72,126

Secondary structure (DSSP, 8-state):
-EEEESS-TTSHHHHHHHHHHHHTTPPPEEEEPPBTTTTB--PPBTSS-S-STT----EE-TTSEEES-TTS---EESSSS-HHHHHHHHHHT--SS----SS--GGGT--

pLDDT: mean 92.03, std 9.96, range [47.22, 98.5]